Protein AF-A0A7T7XKC5-F1 (afdb_monomer_lite)

Organism: NCBI:txid2798577

pLDDT: mean 85.07, std 12.52, range [43.03, 97.69]

Secondary structure (DSSP, 8-state):
---PPPPHHHHHHHHHHHHHHHHHHHHHHHHHHHHHHHHHHHHHHHHHHHHHHHTT----EEEE---TT--SHHHHHEEEEEESSTTEEEEEEEEEETTEEEEEEEEEETT--B-PPEESSHHHHHHHTTS-HHHHHHHHHHHHHHHHHHHHHH--

Sequence (156 aa):
MMTEKPDRQTALKEAGISAAWIMGTLLVIGLLWLFTQPVRERRFIRTVNRVLMQNEDPRRLTAAISAWGLPGRAGQLGSRFETDTPGKIAVVFSMVNDGIPLSCLTFVSENGTVESLIPLSNHASAVMDRIPEITRQTYIRRIESGERILRAKEQP

Radius of gyration: 23.36 Å; chains: 1; bounding box: 53×32×75 Å

Foldseek 3Di:
DDDDDPDVVVVVVVVVVVVVVVVVVVVVVVVVVVVCVVVVFVVVQVLQVVLCVVVVNPKGFDGWDDPVDQDFLLVVFATWTDIPDPQKIKRWGWDADPNDTWIWIWIAGNVLQIDDIHTSDPVNVVCVVVDPPVSVVVVRVSSSVRSVVRVVVVPD

Structure (mmCIF, N/CA/C/O backbone):
data_AF-A0A7T7XKC5-F1
#
_entry.id   AF-A0A7T7XKC5-F1
#
loop_
_atom_site.group_PDB
_atom_site.id
_atom_site.type_symbol
_atom_site.label_atom_id
_atom_site.label_alt_id
_atom_site.label_comp_id
_atom_site.label_asym_id
_atom_site.label_entity_id
_atom_site.label_seq_id
_atom_site.pdbx_PDB_ins_code
_atom_site.Cartn_x
_atom_site.Cartn_y
_atom_site.Cartn_z
_atom_site.occupancy
_atom_site.B_iso_or_equiv
_atom_site.auth_seq_id
_atom_site.auth_comp_id
_atom_site.auth_asym_id
_atom_site.auth_atom_id
_atom_site.pdbx_PDB_model_num
ATOM 1 N N . MET A 1 1 ? 30.277 -12.805 -54.787 1.00 58.91 1 MET A N 1
ATOM 2 C CA . MET A 1 1 ? 29.445 -12.060 -53.819 1.00 58.91 1 MET A CA 1
ATOM 3 C C . MET A 1 1 ? 30.385 -11.573 -52.718 1.00 58.91 1 MET A C 1
ATOM 5 O O . MET A 1 1 ? 30.733 -12.347 -51.839 1.00 58.91 1 MET A O 1
ATOM 9 N N . MET A 1 2 ? 30.959 -10.376 -52.872 1.00 52.19 2 MET A N 1
ATOM 10 C CA . MET A 1 2 ? 31.919 -9.814 -51.911 1.00 52.19 2 MET A CA 1
ATOM 11 C C . MET A 1 2 ? 31.139 -9.223 -50.736 1.00 52.19 2 MET A C 1
ATOM 13 O O . MET A 1 2 ? 30.407 -8.256 -50.909 1.00 52.19 2 MET A O 1
ATOM 17 N N . THR A 1 3 ? 31.267 -9.820 -49.555 1.00 61.53 3 THR A N 1
ATOM 18 C CA . THR A 1 3 ? 30.795 -9.230 -48.300 1.00 61.53 3 THR A CA 1
ATOM 19 C C . THR A 1 3 ? 31.788 -8.156 -47.868 1.00 61.53 3 THR A C 1
ATOM 21 O O . THR A 1 3 ? 32.861 -8.469 -47.347 1.00 61.53 3 THR A O 1
ATOM 24 N N . GLU A 1 4 ? 31.449 -6.899 -48.136 1.00 68.50 4 GLU A N 1
ATOM 25 C CA . GLU A 1 4 ? 32.170 -5.723 -47.653 1.00 68.50 4 GLU A CA 1
ATOM 26 C C . GLU A 1 4 ? 32.108 -5.717 -46.117 1.00 68.50 4 GLU A C 1
ATOM 28 O O . GLU A 1 4 ? 31.027 -5.748 -45.525 1.00 68.50 4 GLU A O 1
ATOM 33 N N . LYS A 1 5 ? 33.266 -5.793 -45.447 1.00 68.38 5 LYS A N 1
ATOM 34 C CA . LYS A 1 5 ? 33.306 -5.727 -43.981 1.00 68.38 5 LYS A CA 1
ATOM 35 C C . LYS A 1 5 ? 32.891 -4.310 -43.579 1.00 68.38 5 LYS A C 1
ATOM 37 O O . LYS A 1 5 ? 33.553 -3.377 -44.029 1.00 68.38 5 LYS A O 1
ATOM 42 N N . PRO A 1 6 ? 31.856 -4.137 -42.740 1.00 66.38 6 PRO A N 1
ATOM 43 C CA . PRO A 1 6 ? 31.450 -2.811 -42.303 1.00 66.38 6 PRO A CA 1
ATOM 44 C C . PRO A 1 6 ? 32.626 -2.119 -41.612 1.00 66.38 6 PRO A C 1
ATOM 46 O O . PRO A 1 6 ? 33.324 -2.724 -40.788 1.00 66.38 6 PRO A O 1
ATOM 49 N N . ASP A 1 7 ? 32.855 -0.863 -41.988 1.00 84.19 7 ASP A N 1
ATOM 50 C CA . ASP A 1 7 ? 33.912 -0.038 -41.422 1.00 84.19 7 ASP A CA 1
ATOM 51 C C . ASP A 1 7 ? 33.684 0.104 -39.908 1.00 84.19 7 ASP A C 1
ATOM 53 O O . ASP A 1 7 ? 32.603 0.450 -39.429 1.00 84.19 7 ASP A O 1
ATOM 57 N N . ARG A 1 8 ? 34.697 -0.232 -39.108 1.00 82.19 8 ARG A N 1
ATOM 58 C CA . ARG A 1 8 ? 34.562 -0.265 -37.642 1.00 82.19 8 ARG A CA 1
ATOM 59 C C . ARG A 1 8 ? 34.238 1.118 -37.074 1.00 82.19 8 ARG A C 1
ATOM 61 O O . ARG A 1 8 ? 33.646 1.209 -36.001 1.00 82.19 8 ARG A O 1
ATOM 68 N N . GLN A 1 9 ? 34.610 2.183 -37.785 1.00 81.94 9 GLN A N 1
ATOM 69 C CA . GLN A 1 9 ? 34.358 3.558 -37.363 1.00 81.94 9 GLN A CA 1
ATOM 70 C C . GLN A 1 9 ? 32.876 3.943 -37.445 1.00 81.94 9 GLN A C 1
ATOM 72 O O . GLN A 1 9 ? 32.362 4.575 -36.519 1.00 81.94 9 GLN A O 1
ATOM 77 N N . THR A 1 10 ? 32.164 3.537 -38.500 1.00 83.56 10 THR A N 1
ATOM 78 C CA . THR A 1 10 ? 30.721 3.797 -38.630 1.00 83.56 10 THR A CA 1
ATOM 79 C C . THR A 1 10 ? 29.928 3.021 -37.585 1.00 83.56 10 THR A C 1
ATOM 81 O O . THR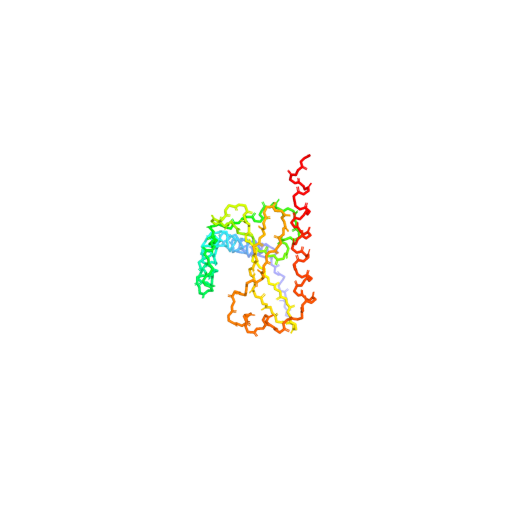 A 1 10 ? 29.091 3.616 -36.906 1.00 83.56 10 THR A O 1
ATOM 84 N N . ALA A 1 11 ? 30.277 1.754 -37.342 1.00 85.25 11 ALA A N 1
ATOM 85 C CA . ALA A 1 11 ? 29.640 0.942 -36.303 1.00 85.25 11 ALA A CA 1
ATOM 86 C C . ALA A 1 11 ? 29.788 1.547 -34.888 1.00 85.25 11 ALA A C 1
ATOM 88 O O . ALA A 1 11 ? 28.830 1.574 -34.116 1.00 85.25 11 ALA A O 1
ATOM 89 N N . LEU A 1 12 ? 30.968 2.081 -34.543 1.00 88.81 12 LEU A N 1
ATOM 90 C CA . LEU A 1 12 ? 31.200 2.738 -33.247 1.00 88.81 12 LEU A CA 1
ATOM 91 C C . LEU A 1 12 ? 30.393 4.035 -33.091 1.00 88.81 12 LEU A C 1
ATOM 93 O O . LEU A 1 12 ? 29.861 4.311 -32.014 1.00 88.81 12 LEU A O 1
ATOM 97 N N . LYS A 1 13 ? 30.273 4.826 -34.162 1.00 91.25 13 LYS A N 1
ATOM 98 C CA . LYS A 1 13 ? 29.488 6.067 -34.160 1.00 91.25 13 LYS A CA 1
ATOM 99 C C . LYS A 1 13 ? 27.994 5.789 -33.970 1.00 91.25 13 LYS A C 1
ATOM 101 O O . LYS A 1 13 ? 27.345 6.457 -33.168 1.00 91.25 13 LYS A O 1
ATOM 106 N N . GLU A 1 14 ? 27.459 4.792 -34.668 1.00 90.88 14 GLU A N 1
ATOM 107 C CA . GLU A 1 14 ? 26.059 4.369 -34.537 1.00 90.88 14 GLU A CA 1
ATOM 108 C C . GLU A 1 14 ? 25.754 3.808 -33.139 1.00 90.88 14 GLU A C 1
ATOM 110 O O . GLU A 1 14 ? 24.722 4.132 -32.540 1.00 90.88 14 GLU A O 1
ATOM 115 N N . ALA A 1 15 ? 26.687 3.044 -32.563 1.00 91.88 15 ALA A N 1
ATOM 116 C CA . ALA A 1 15 ? 26.582 2.573 -31.185 1.00 91.88 15 ALA A CA 1
ATOM 117 C C . ALA A 1 15 ? 26.560 3.739 -30.179 1.00 91.88 15 ALA A C 1
ATOM 119 O O . ALA A 1 15 ? 25.746 3.748 -29.258 1.00 91.88 15 ALA A O 1
ATOM 120 N N . GLY A 1 16 ? 27.395 4.765 -30.376 1.00 94.50 16 GLY A N 1
ATOM 121 C CA . GLY A 1 16 ? 27.405 5.957 -29.522 1.00 94.50 16 GLY A CA 1
ATOM 122 C C . GLY A 1 16 ? 26.092 6.744 -29.576 1.00 94.50 16 GLY A C 1
ATOM 123 O O . GLY A 1 16 ? 25.557 7.134 -28.538 1.00 94.50 16 GLY A O 1
ATOM 124 N N . ILE A 1 17 ? 25.536 6.933 -30.776 1.00 95.56 17 ILE A N 1
ATOM 125 C CA . ILE A 1 17 ? 24.260 7.638 -30.961 1.00 95.56 17 ILE A CA 1
ATOM 126 C C . ILE A 1 17 ? 23.113 6.853 -30.314 1.00 95.56 17 ILE A C 1
ATOM 128 O O . ILE A 1 17 ? 22.309 7.433 -29.585 1.00 95.56 17 ILE A O 1
ATOM 132 N N . SER A 1 18 ? 23.044 5.538 -30.530 1.00 94.88 18 SER A N 1
ATOM 133 C CA . SER A 1 18 ? 21.994 4.710 -29.925 1.00 94.88 18 SER A CA 1
ATOM 134 C C . SER A 1 18 ? 22.096 4.668 -28.395 1.00 94.88 18 SER A C 1
ATOM 136 O O . SER A 1 18 ? 21.081 4.823 -27.714 1.00 94.88 18 SER A O 1
ATOM 138 N N . ALA A 1 19 ? 23.307 4.573 -27.836 1.00 96.19 19 ALA A N 1
ATOM 139 C CA . ALA A 1 19 ? 23.530 4.647 -26.393 1.00 96.19 19 ALA A CA 1
ATOM 140 C C . ALA A 1 19 ? 23.079 5.993 -25.798 1.00 96.19 19 ALA A C 1
ATOM 142 O O . ALA A 1 19 ? 22.418 6.013 -24.756 1.00 96.19 19 ALA A O 1
ATOM 143 N N . ALA A 1 20 ? 23.373 7.109 -26.474 1.00 96.50 20 ALA A N 1
ATOM 144 C CA . ALA A 1 20 ? 22.936 8.437 -26.045 1.00 96.50 20 ALA A CA 1
ATOM 145 C C . ALA A 1 20 ? 21.403 8.558 -26.008 1.00 96.50 20 ALA A C 1
ATOM 147 O O . ALA A 1 20 ? 20.852 9.101 -25.050 1.00 96.50 20 ALA A O 1
ATOM 148 N N . TRP A 1 21 ? 20.702 7.997 -26.998 1.00 97.69 21 TRP A N 1
ATOM 149 C CA . TRP A 1 21 ? 19.236 7.976 -27.022 1.00 97.69 21 TRP A CA 1
ATOM 150 C C . TRP A 1 21 ? 18.634 7.140 -25.895 1.00 97.69 21 TRP A C 1
ATOM 152 O O . TRP A 1 21 ? 17.681 7.581 -25.247 1.00 97.69 21 TRP A O 1
ATOM 162 N N . ILE A 1 22 ? 19.193 5.957 -25.630 1.00 97.25 22 ILE A N 1
ATOM 163 C CA . ILE A 1 22 ? 18.738 5.094 -24.532 1.00 97.25 22 ILE A CA 1
ATOM 164 C C . ILE A 1 22 ? 18.917 5.821 -23.199 1.00 97.25 22 ILE A C 1
ATOM 166 O O . ILE A 1 22 ? 17.973 5.916 -22.414 1.00 97.25 22 ILE A O 1
ATOM 170 N N . MET A 1 23 ? 20.100 6.391 -22.964 1.00 97.38 23 MET A N 1
ATOM 171 C CA . MET A 1 23 ? 20.400 7.111 -21.730 1.00 97.38 23 MET A CA 1
ATOM 172 C C . MET A 1 23 ? 19.506 8.347 -21.561 1.00 97.38 23 MET A C 1
ATOM 174 O O . MET A 1 23 ? 18.938 8.546 -20.487 1.00 97.38 23 MET A O 1
ATOM 178 N N . GLY A 1 24 ? 19.315 9.135 -22.623 1.00 97.25 24 GLY A N 1
ATOM 179 C CA . GLY A 1 24 ? 18.419 10.292 -22.612 1.00 97.25 24 GLY A CA 1
ATOM 180 C C . GLY A 1 24 ? 16.971 9.907 -22.303 1.00 97.25 24 GLY A C 1
ATOM 181 O O . GLY A 1 24 ? 16.325 10.538 -21.469 1.00 97.25 24 GLY A O 1
ATOM 182 N N . THR A 1 25 ? 16.477 8.822 -22.902 1.00 96.88 25 THR A N 1
ATOM 183 C CA . THR A 1 25 ? 15.112 8.327 -22.667 1.00 96.88 25 THR A CA 1
ATOM 184 C C . THR A 1 25 ? 14.932 7.843 -21.229 1.00 96.88 25 THR A C 1
ATOM 186 O O . THR A 1 25 ? 13.955 8.210 -20.578 1.00 96.88 25 THR A O 1
ATOM 189 N N . LEU A 1 26 ? 15.886 7.071 -20.699 1.00 96.88 26 LEU A N 1
ATOM 190 C CA . LEU A 1 26 ? 15.852 6.613 -19.307 1.00 96.88 26 LEU A CA 1
ATOM 191 C C . LEU A 1 26 ? 15.863 7.786 -18.321 1.00 96.88 26 LEU A C 1
ATOM 193 O O . LEU A 1 26 ? 15.107 7.773 -17.350 1.00 96.88 26 LEU A O 1
ATOM 197 N N . LEU A 1 27 ? 16.666 8.817 -18.590 1.00 96.75 27 LEU A N 1
ATOM 198 C CA . LEU A 1 27 ? 16.729 10.020 -17.765 1.00 96.75 27 LEU A CA 1
ATOM 199 C C . LEU A 1 27 ? 15.393 10.776 -17.761 1.00 96.75 27 LEU A C 1
ATOM 201 O O . LEU A 1 27 ? 14.898 11.139 -16.694 1.00 96.75 27 LEU A O 1
ATOM 205 N N . VAL A 1 28 ? 14.770 10.955 -18.930 1.00 96.31 28 VAL A N 1
ATOM 206 C CA . VAL A 1 28 ? 13.452 11.602 -19.042 1.00 96.31 28 VAL A CA 1
ATOM 207 C C . VAL A 1 28 ? 12.375 10.792 -18.316 1.00 96.31 28 VAL A C 1
ATOM 209 O O . VAL A 1 28 ? 11.600 11.365 -17.552 1.00 96.31 28 VAL A O 1
ATOM 212 N N . ILE A 1 29 ? 12.344 9.467 -18.489 1.00 96.06 29 ILE A N 1
ATOM 213 C CA . ILE A 1 29 ? 11.394 8.589 -17.786 1.00 96.0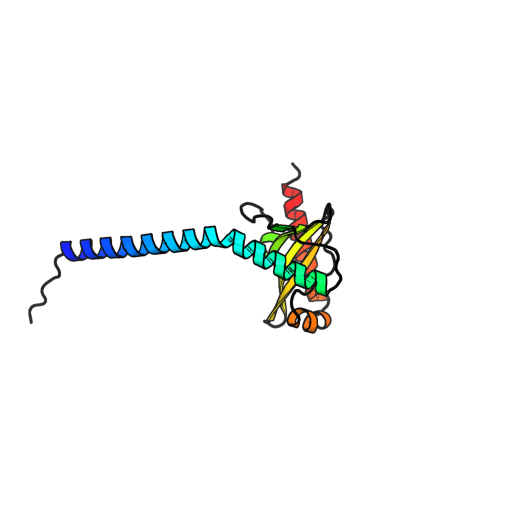6 29 ILE A CA 1
ATOM 214 C C . ILE A 1 29 ? 11.596 8.676 -16.268 1.00 96.06 29 ILE A C 1
ATOM 216 O O . ILE A 1 29 ? 10.619 8.808 -15.530 1.00 96.06 29 ILE A O 1
ATOM 220 N N . GLY A 1 30 ? 12.844 8.646 -15.795 1.00 92.75 30 GLY A N 1
ATOM 221 C CA . GLY A 1 30 ? 13.170 8.765 -14.374 1.00 92.75 30 GLY A CA 1
ATOM 222 C C . GLY A 1 30 ? 12.723 10.100 -13.774 1.00 92.75 30 GLY A C 1
ATOM 223 O O . GLY A 1 30 ? 12.106 10.122 -12.708 1.00 92.75 30 GLY A O 1
ATOM 224 N N . LEU A 1 31 ? 12.953 11.208 -14.483 1.00 92.69 31 LEU A N 1
ATOM 225 C CA . LEU A 1 31 ? 12.487 12.536 -14.074 1.00 92.69 31 LEU A CA 1
ATOM 226 C C . LEU A 1 31 ? 10.960 12.611 -14.039 1.00 92.69 31 LEU A C 1
ATOM 228 O O . LEU A 1 31 ? 10.392 13.052 -13.041 1.00 92.69 31 LEU A O 1
ATOM 232 N N . LEU A 1 32 ? 10.279 12.139 -15.087 1.00 93.19 32 LEU A N 1
ATOM 233 C CA . LEU A 1 32 ? 8.815 12.090 -15.119 1.00 93.19 32 LEU A CA 1
ATOM 234 C C . LEU A 1 32 ? 8.259 11.257 -13.962 1.00 93.19 32 LEU A C 1
ATOM 236 O O . LEU A 1 32 ? 7.275 11.648 -13.333 1.00 93.19 32 LEU A O 1
ATOM 240 N N . TRP A 1 33 ? 8.897 10.134 -13.633 1.00 88.62 33 TRP A N 1
ATOM 241 C CA . TRP A 1 33 ? 8.515 9.324 -12.483 1.00 88.62 33 TRP A CA 1
ATOM 242 C C . TRP A 1 33 ? 8.652 10.099 -11.169 1.00 88.62 33 TRP A C 1
ATOM 244 O O . TRP A 1 33 ? 7.703 10.138 -10.387 1.00 88.62 33 TRP A O 1
ATOM 254 N N . LEU A 1 34 ? 9.785 10.773 -10.951 1.00 85.50 34 LEU A N 1
ATOM 255 C CA . LEU A 1 34 ? 10.036 11.567 -9.747 1.00 85.50 34 LEU A CA 1
ATOM 256 C C . LEU A 1 34 ? 9.026 12.716 -9.598 1.00 85.50 34 LEU A C 1
ATOM 258 O O . LEU A 1 34 ? 8.425 12.885 -8.539 1.00 85.50 34 LEU A O 1
ATOM 262 N N . PHE A 1 35 ? 8.764 13.464 -10.672 1.00 86.56 35 PHE A N 1
ATOM 263 C CA . PHE A 1 35 ? 7.819 14.585 -10.638 1.00 86.56 35 PHE A CA 1
ATOM 264 C C . PHE A 1 35 ? 6.354 14.149 -10.526 1.00 86.56 35 PHE A C 1
ATOM 266 O O . PHE A 1 35 ? 5.519 14.903 -10.022 1.00 86.56 35 PHE A O 1
ATOM 273 N N . THR A 1 36 ? 6.013 12.933 -10.960 1.00 88.25 36 THR A N 1
ATOM 274 C CA . THR A 1 36 ? 4.640 12.418 -10.842 1.00 88.25 36 THR A CA 1
ATOM 275 C C . THR A 1 36 ? 4.325 11.829 -9.468 1.00 88.25 36 THR A C 1
ATOM 277 O O . THR A 1 36 ? 3.142 11.729 -9.132 1.00 88.25 36 THR A O 1
ATOM 280 N N . GLN A 1 37 ? 5.324 11.497 -8.640 1.00 80.69 37 GLN A N 1
ATOM 281 C CA . GLN A 1 37 ? 5.115 10.982 -7.277 1.00 80.69 37 GLN A CA 1
ATOM 282 C C . GLN A 1 37 ? 4.176 11.841 -6.407 1.00 80.69 37 GLN A C 1
ATOM 284 O O . GLN A 1 37 ? 3.146 11.306 -5.988 1.00 80.69 37 GLN A O 1
ATOM 289 N N . PRO A 1 38 ? 4.402 13.155 -6.199 1.00 82.81 38 PRO A N 1
ATOM 290 C CA . PRO A 1 38 ? 3.542 13.959 -5.321 1.00 82.81 38 PRO A CA 1
ATOM 291 C C . PRO A 1 38 ? 2.096 14.053 -5.828 1.00 82.81 38 PRO A C 1
ATOM 293 O O . PRO A 1 38 ? 1.140 14.106 -5.052 1.00 82.81 38 PRO A O 1
ATOM 296 N N . VAL A 1 39 ? 1.900 14.047 -7.151 1.00 86.56 39 VAL A N 1
ATOM 297 C CA . VAL A 1 39 ? 0.559 14.039 -7.752 1.00 86.56 39 VAL A CA 1
ATOM 298 C C . VAL A 1 39 ? -0.134 12.699 -7.506 1.00 86.56 39 VAL A C 1
ATOM 300 O O . VAL A 1 39 ? -1.325 12.673 -7.182 1.00 86.56 39 VAL A O 1
ATOM 303 N N . ARG A 1 40 ? 0.597 11.586 -7.639 1.00 84.62 40 ARG A N 1
ATOM 304 C CA . ARG A 1 40 ? 0.086 10.235 -7.376 1.00 84.62 40 ARG A CA 1
ATOM 305 C C . ARG A 1 40 ? -0.301 10.058 -5.912 1.00 84.62 40 ARG A C 1
ATOM 307 O O . ARG A 1 40 ? -1.402 9.584 -5.655 1.00 84.62 40 ARG A O 1
ATOM 314 N N . GLU A 1 41 ? 0.537 10.501 -4.981 1.00 86.00 41 GLU A N 1
ATOM 315 C CA . GLU A 1 41 ? 0.264 10.440 -3.539 1.00 86.00 41 GLU A CA 1
ATOM 316 C C . GLU A 1 41 ? -0.988 11.233 -3.165 1.00 86.00 41 GLU A C 1
ATOM 318 O O . GLU A 1 41 ? -1.895 10.698 -2.531 1.00 86.00 41 GLU A O 1
ATOM 323 N N . ARG A 1 42 ? -1.114 12.477 -3.647 1.00 88.56 42 ARG A N 1
ATOM 324 C CA . ARG A 1 42 ? -2.315 13.295 -3.410 1.00 88.56 42 ARG A CA 1
ATOM 325 C C . ARG A 1 42 ? -3.579 12.645 -3.963 1.00 88.56 42 ARG A C 1
ATOM 327 O O . ARG A 1 42 ? -4.626 12.696 -3.322 1.00 88.56 42 ARG A O 1
ATOM 334 N N . ARG A 1 43 ? -3.511 12.051 -5.161 1.00 90.00 43 ARG A N 1
ATOM 335 C CA . ARG A 1 43 ? -4.648 11.312 -5.735 1.00 90.00 43 ARG A CA 1
ATOM 336 C C . ARG A 1 43 ? -4.994 10.094 -4.884 1.00 90.00 43 ARG A C 1
ATOM 338 O O . ARG A 1 43 ? -6.169 9.878 -4.617 1.00 90.00 43 ARG A O 1
ATOM 345 N N . PHE A 1 44 ? -3.992 9.350 -4.432 1.00 90.19 44 PHE A N 1
ATOM 346 C CA . PHE A 1 44 ? -4.180 8.176 -3.591 1.00 90.19 44 PHE A CA 1
ATOM 347 C C . PHE A 1 44 ? -4.839 8.523 -2.252 1.00 90.19 44 PHE A C 1
ATOM 349 O O . PHE A 1 44 ? -5.876 7.954 -1.922 1.00 90.19 44 PHE A O 1
ATOM 356 N N . ILE A 1 45 ? -4.309 9.523 -1.541 1.00 92.94 45 ILE A N 1
ATOM 357 C CA . ILE A 1 45 ? -4.866 10.037 -0.281 1.00 92.94 45 ILE A CA 1
ATOM 358 C C . ILE A 1 45 ? -6.330 10.447 -0.461 1.00 92.94 45 ILE A C 1
ATOM 360 O O . ILE A 1 45 ? -7.184 10.058 0.330 1.00 92.94 45 ILE A O 1
ATOM 364 N N . ARG A 1 46 ? -6.656 11.176 -1.539 1.00 93.38 46 ARG A N 1
ATOM 365 C CA . ARG A 1 46 ? -8.045 11.560 -1.845 1.00 93.38 46 ARG A CA 1
ATOM 366 C C . ARG A 1 46 ? -8.951 10.352 -2.059 1.00 93.38 46 ARG A C 1
ATOM 368 O O . ARG A 1 46 ? -10.087 10.371 -1.596 1.00 93.38 46 ARG A O 1
ATOM 375 N N . THR A 1 47 ? -8.474 9.327 -2.761 1.00 92.88 47 THR A N 1
ATOM 376 C CA . THR A 1 47 ? -9.243 8.098 -2.989 1.00 92.88 47 THR A CA 1
ATOM 377 C C . THR A 1 47 ? -9.507 7.369 -1.678 1.00 92.88 47 THR A C 1
ATOM 379 O O . THR A 1 47 ? -10.653 7.031 -1.404 1.00 92.88 47 THR A O 1
ATOM 382 N N . VAL A 1 48 ? -8.486 7.185 -0.839 1.00 94.00 48 VAL A N 1
ATOM 383 C CA . VAL A 1 48 ? -8.650 6.516 0.459 1.00 94.00 48 VAL A CA 1
ATOM 384 C C . VAL A 1 48 ? -9.570 7.316 1.377 1.00 94.00 48 VAL A C 1
ATOM 386 O O . VAL A 1 48 ? -10.512 6.755 1.925 1.00 94.00 48 VAL A O 1
ATOM 389 N N . ASN A 1 49 ? -9.384 8.634 1.476 1.00 95.44 49 ASN A N 1
ATOM 390 C CA . ASN A 1 49 ? -10.254 9.492 2.281 1.00 95.44 49 ASN A CA 1
ATOM 391 C C . ASN A 1 49 ? -11.705 9.474 1.792 1.00 95.44 49 ASN A C 1
ATOM 393 O O . ASN A 1 49 ? -12.615 9.516 2.613 1.00 95.44 49 ASN A O 1
ATOM 397 N N . ARG A 1 50 ? -11.943 9.364 0.478 1.00 94.50 50 ARG A N 1
ATOM 398 C CA . ARG A 1 50 ? -13.298 9.184 -0.059 1.00 94.50 50 ARG A CA 1
ATOM 399 C C . ARG A 1 50 ? -13.926 7.880 0.431 1.00 94.50 50 ARG A C 1
ATOM 401 O O . ARG A 1 50 ? -15.092 7.898 0.804 1.00 94.50 50 ARG A O 1
ATOM 408 N N . VAL A 1 51 ? -13.172 6.782 0.452 1.00 93.12 51 VAL A N 1
ATOM 409 C CA . VAL A 1 51 ? -13.670 5.499 0.975 1.00 93.12 51 VAL A CA 1
ATOM 410 C C . VAL A 1 51 ? -13.925 5.583 2.481 1.00 93.12 51 VAL A C 1
ATOM 412 O O . VAL A 1 51 ? -14.963 5.132 2.949 1.00 93.12 51 VAL A O 1
ATOM 415 N N . LEU A 1 52 ? -13.036 6.227 3.240 1.00 93.06 52 LEU A N 1
ATOM 416 C CA . LEU A 1 52 ? -13.240 6.446 4.675 1.00 93.06 52 LEU A CA 1
ATOM 417 C C . LEU A 1 52 ? -14.501 7.273 4.953 1.00 93.06 52 LEU A C 1
ATOM 419 O O . LEU A 1 52 ? -15.272 6.922 5.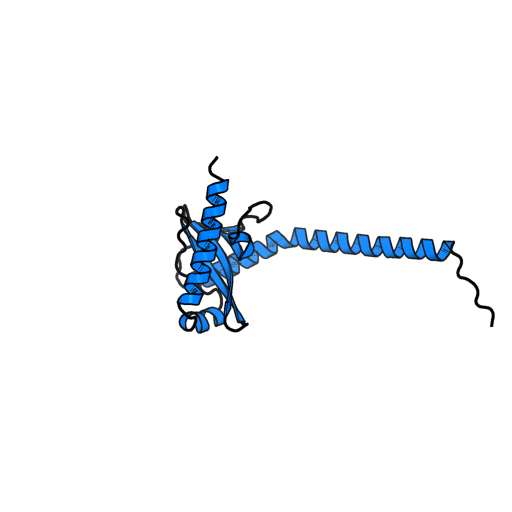836 1.00 93.06 52 LEU A O 1
ATOM 423 N N . MET A 1 53 ? -14.753 8.317 4.159 1.00 93.56 53 MET A N 1
ATOM 424 C CA . MET A 1 53 ? -15.994 9.091 4.235 1.00 93.56 53 MET A CA 1
ATOM 425 C C . MET A 1 53 ? -17.238 8.250 3.927 1.00 93.56 53 MET A C 1
ATOM 427 O O . MET A 1 53 ? -18.258 8.431 4.580 1.00 93.56 53 MET A O 1
ATOM 431 N N . GLN A 1 54 ? -17.168 7.352 2.940 1.00 91.94 54 GLN A N 1
ATOM 432 C CA . GLN A 1 54 ? -18.277 6.450 2.601 1.00 91.94 54 GLN A CA 1
ATOM 433 C C . GLN A 1 54 ? -18.577 5.447 3.719 1.00 91.94 54 GLN A C 1
ATOM 435 O O . GLN A 1 54 ? -19.730 5.076 3.897 1.00 91.94 54 GLN A O 1
ATOM 440 N N . ASN A 1 55 ? -17.556 5.050 4.477 1.00 89.06 55 ASN A N 1
ATOM 441 C CA . ASN A 1 55 ? -17.680 4.164 5.634 1.00 89.06 55 ASN A CA 1
ATOM 442 C C . ASN A 1 55 ? -17.966 4.918 6.946 1.00 89.06 55 ASN A C 1
ATOM 444 O O . ASN A 1 55 ? -17.823 4.330 8.014 1.00 89.06 55 ASN A O 1
ATOM 448 N N . GLU A 1 56 ? -18.304 6.213 6.878 1.00 90.62 56 GLU A N 1
ATOM 449 C CA . GLU A 1 56 ? -18.558 7.082 8.041 1.00 90.62 56 GLU A CA 1
ATOM 450 C C . GLU A 1 56 ? -17.397 7.140 9.055 1.00 90.62 56 GLU A C 1
ATOM 452 O O . GLU A 1 56 ? -17.562 7.541 10.206 1.00 90.62 56 GLU A O 1
ATOM 457 N N . ASP A 1 57 ? -16.183 6.791 8.625 1.00 89.62 57 ASP A N 1
ATOM 458 C CA . ASP A 1 57 ? -14.994 6.886 9.460 1.00 89.62 57 ASP A CA 1
ATOM 459 C C . ASP A 1 57 ? -14.569 8.362 9.529 1.00 89.62 57 ASP A C 1
ATOM 461 O O . ASP A 1 57 ? -14.455 8.999 8.475 1.00 89.62 57 ASP A O 1
ATOM 465 N N . PRO A 1 58 ? -14.345 8.963 10.711 1.00 89.94 58 PRO A N 1
ATOM 466 C CA . PRO A 1 58 ? -13.926 10.360 10.816 1.00 89.94 58 PRO A CA 1
ATOM 467 C C . PRO A 1 58 ? -12.448 10.577 10.468 1.00 89.94 58 PRO A C 1
ATOM 469 O O . PRO A 1 58 ? -12.079 11.694 10.116 1.00 89.94 58 PRO A O 1
ATOM 472 N N . ARG A 1 59 ? -11.609 9.536 10.526 1.00 92.56 59 ARG A N 1
ATOM 473 C CA . ARG A 1 59 ? -10.148 9.647 10.393 1.00 92.56 59 ARG A CA 1
ATOM 474 C C . ARG A 1 59 ? -9.741 9.965 8.962 1.00 92.56 59 ARG A C 1
ATOM 476 O O . ARG A 1 59 ? -10.303 9.411 8.011 1.00 92.56 59 ARG A O 1
ATOM 483 N N . ARG A 1 60 ? -8.743 10.826 8.774 1.00 93.00 60 ARG A N 1
ATOM 484 C CA . ARG A 1 60 ? -8.270 11.234 7.441 1.00 93.00 60 ARG A CA 1
ATOM 485 C C . ARG A 1 60 ? -6.773 11.057 7.302 1.00 93.00 60 ARG A C 1
ATOM 487 O O . ARG A 1 60 ? -6.005 11.350 8.209 1.00 93.00 60 ARG A O 1
ATOM 494 N N . LEU A 1 61 ? -6.369 10.618 6.115 1.00 93.19 61 LEU A N 1
ATOM 495 C CA . LEU A 1 61 ? -4.978 10.616 5.691 1.00 93.19 61 LEU A CA 1
ATOM 496 C C . LEU A 1 61 ? -4.571 12.032 5.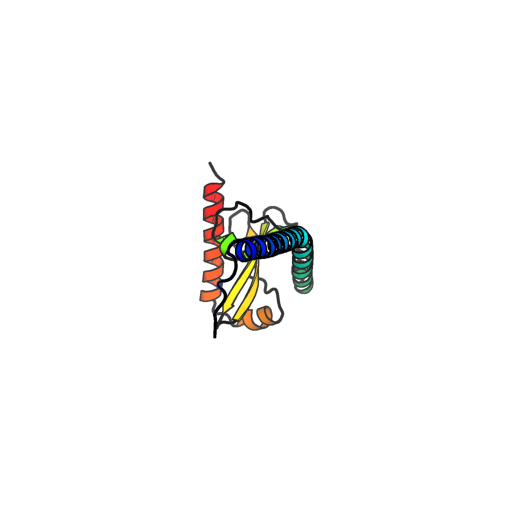283 1.00 93.19 61 LEU A C 1
ATOM 498 O O . LEU A 1 61 ? -5.284 12.675 4.505 1.00 93.19 61 LEU A O 1
ATOM 502 N N . THR A 1 62 ? -3.426 12.495 5.771 1.00 90.50 62 THR A N 1
ATOM 503 C CA . THR A 1 62 ? -2.926 13.860 5.538 1.00 90.50 62 THR A CA 1
ATOM 504 C C . THR A 1 62 ? -1.730 13.871 4.591 1.00 90.50 62 THR A C 1
ATOM 506 O O . THR A 1 62 ? -1.727 14.621 3.613 1.00 90.50 62 THR A O 1
ATOM 509 N N . ALA A 1 63 ? -0.751 13.000 4.826 1.00 86.88 63 ALA A N 1
ATOM 510 C CA . ALA A 1 63 ? 0.475 12.914 4.040 1.00 86.88 63 ALA A CA 1
ATOM 511 C C . ALA A 1 63 ? 0.969 11.469 3.915 1.00 86.88 63 ALA A C 1
ATOM 513 O O . ALA A 1 63 ? 0.658 10.616 4.744 1.00 86.88 63 ALA A O 1
ATOM 514 N N . ALA A 1 64 ? 1.734 11.183 2.861 1.00 84.06 64 ALA A N 1
ATOM 515 C CA . ALA A 1 64 ? 2.466 9.929 2.753 1.00 84.06 64 ALA A CA 1
ATOM 516 C C . ALA A 1 64 ? 3.748 10.030 3.584 1.00 84.06 64 ALA A C 1
ATOM 518 O O . ALA A 1 64 ? 4.500 10.994 3.451 1.00 84.06 64 ALA A O 1
ATOM 519 N N . ILE A 1 65 ? 4.015 9.022 4.412 1.00 81.81 65 ILE A N 1
ATOM 520 C CA . ILE A 1 65 ? 5.292 8.913 5.116 1.00 81.81 65 ILE A CA 1
ATOM 521 C C . ILE A 1 65 ? 6.271 8.312 4.109 1.00 81.81 65 ILE A C 1
ATOM 523 O O . ILE A 1 65 ? 6.103 7.164 3.683 1.00 81.81 65 ILE A O 1
ATOM 527 N N . SER A 1 66 ? 7.248 9.104 3.662 1.00 64.25 66 SER A N 1
ATOM 528 C CA . SER A 1 66 ? 8.152 8.686 2.592 1.00 64.25 66 SER A CA 1
ATOM 529 C C . SER A 1 66 ? 8.940 7.434 3.008 1.00 64.25 66 SER A C 1
ATOM 531 O O . SER A 1 66 ? 9.526 7.349 4.083 1.00 64.25 66 SER A O 1
ATOM 533 N N . ALA A 1 67 ? 8.937 6.418 2.141 1.00 54.62 67 ALA A N 1
ATOM 534 C CA . ALA A 1 67 ? 9.613 5.140 2.380 1.00 54.62 67 ALA A CA 1
ATOM 535 C C . ALA A 1 67 ? 11.140 5.203 2.163 1.00 54.62 67 ALA A C 1
ATOM 537 O O . ALA A 1 67 ? 11.819 4.179 2.261 1.00 54.62 67 ALA A O 1
ATOM 538 N N . TRP A 1 68 ? 11.693 6.381 1.848 1.00 43.75 68 TRP A N 1
ATOM 539 C CA . TRP A 1 68 ? 13.129 6.574 1.650 1.00 43.75 68 TRP A CA 1
ATOM 540 C C . TRP A 1 68 ? 13.841 6.519 3.005 1.00 43.75 68 TRP A C 1
ATOM 542 O O . TRP A 1 68 ? 14.078 7.538 3.640 1.00 43.75 68 TRP A O 1
ATOM 552 N N . GLY A 1 69 ? 14.168 5.302 3.448 1.00 43.47 69 GLY A N 1
ATOM 553 C CA . GLY A 1 69 ? 15.052 5.067 4.591 1.00 43.47 69 GLY A CA 1
ATOM 554 C C . GLY A 1 69 ? 14.424 4.454 5.844 1.00 43.47 69 GLY A C 1
ATOM 555 O O . GLY A 1 69 ? 15.118 4.387 6.850 1.00 43.47 69 GLY A O 1
ATOM 556 N N . LEU A 1 70 ? 13.176 3.968 5.822 1.00 47.16 70 LEU A N 1
ATOM 557 C CA . LEU A 1 70 ? 12.553 3.347 7.006 1.00 47.16 70 LEU A CA 1
ATOM 558 C C . LEU A 1 70 ? 12.714 1.806 7.009 1.00 47.16 70 LEU A C 1
ATOM 560 O O . LEU A 1 70 ? 12.074 1.115 6.211 1.00 47.16 70 LEU A O 1
ATOM 564 N N . PRO A 1 71 ? 13.548 1.223 7.894 1.00 43.03 71 PRO A N 1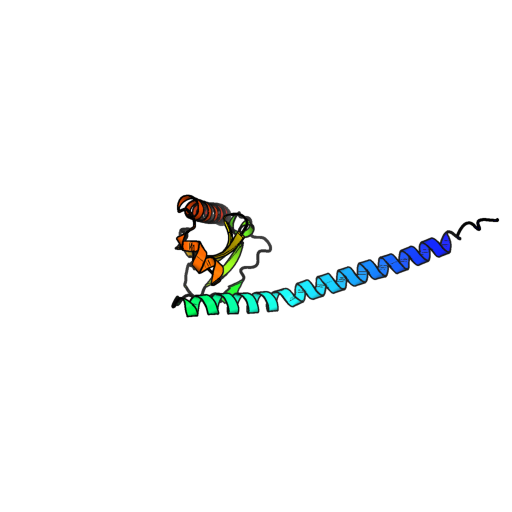
ATOM 565 C CA . PRO A 1 71 ? 13.842 -0.208 7.894 1.00 43.03 71 PRO A CA 1
ATOM 566 C C . PRO A 1 71 ? 12.780 -1.049 8.624 1.00 43.03 71 PRO A C 1
ATOM 568 O O . PRO A 1 71 ? 12.895 -1.270 9.825 1.00 43.03 71 PRO A O 1
ATOM 571 N N . GLY A 1 72 ? 11.795 -1.629 7.927 1.00 48.94 72 GLY A N 1
ATOM 572 C CA . GLY A 1 72 ? 10.848 -2.556 8.569 1.00 48.94 72 GLY A CA 1
ATOM 573 C C . GLY A 1 72 ? 9.887 -3.289 7.633 1.00 48.94 72 GLY A C 1
ATOM 574 O O . GLY A 1 72 ? 9.636 -2.866 6.508 1.00 48.94 72 GLY A O 1
ATOM 575 N N . ARG A 1 73 ? 9.305 -4.396 8.120 1.00 51.56 73 ARG A N 1
ATOM 576 C CA . ARG A 1 73 ? 8.362 -5.247 7.359 1.00 51.56 73 ARG A CA 1
ATOM 577 C C . ARG A 1 73 ? 7.050 -4.547 6.985 1.00 51.56 73 ARG A C 1
ATOM 579 O O . ARG A 1 73 ? 6.413 -4.949 6.021 1.00 51.56 73 ARG A O 1
ATOM 586 N N . ALA A 1 74 ? 6.658 -3.487 7.690 1.00 49.78 74 ALA A N 1
ATOM 587 C CA . ALA A 1 74 ? 5.467 -2.714 7.337 1.00 49.78 74 ALA A CA 1
ATOM 588 C C . ALA A 1 74 ? 5.629 -1.978 5.992 1.00 49.78 74 ALA A C 1
ATOM 590 O O . ALA A 1 74 ? 4.698 -1.977 5.193 1.00 49.78 74 ALA A O 1
ATOM 591 N N . GLY A 1 75 ? 6.833 -1.471 5.688 1.00 53.19 75 GLY A N 1
ATOM 592 C CA . GLY A 1 75 ? 7.165 -0.927 4.364 1.00 53.19 75 GLY A CA 1
ATOM 593 C C . GLY A 1 75 ? 7.259 -1.994 3.263 1.00 53.19 75 GLY A C 1
ATOM 594 O O . GLY A 1 75 ? 7.182 -1.663 2.086 1.00 53.19 75 GLY A O 1
ATOM 595 N N . GLN A 1 76 ? 7.388 -3.278 3.629 1.00 61.59 76 GLN A N 1
ATOM 596 C CA . GLN A 1 76 ? 7.304 -4.404 2.685 1.00 61.59 76 GLN A CA 1
ATOM 597 C C . GLN A 1 76 ? 5.857 -4.823 2.396 1.00 61.59 76 GLN A C 1
ATOM 599 O O . GLN A 1 76 ? 5.594 -5.427 1.361 1.00 61.59 76 GLN A O 1
ATOM 604 N N . LEU A 1 77 ? 4.925 -4.544 3.313 1.00 65.50 77 LEU A N 1
ATOM 605 C CA . LEU A 1 77 ? 3.518 -4.924 3.177 1.00 65.50 77 LEU A CA 1
ATOM 606 C C . LEU A 1 77 ? 2.688 -3.829 2.504 1.00 65.50 77 LEU A C 1
ATOM 608 O O . LEU A 1 77 ? 1.728 -4.144 1.801 1.00 65.50 77 LEU A O 1
ATOM 612 N N . GLY A 1 78 ? 3.041 -2.559 2.700 1.00 77.25 78 GLY A N 1
ATOM 613 C CA . GLY A 1 78 ? 2.244 -1.454 2.192 1.00 77.25 78 GLY A CA 1
ATOM 614 C C . GLY A 1 78 ? 2.882 -0.079 2.338 1.00 77.25 78 GLY A C 1
ATOM 615 O O . GLY A 1 78 ? 4.054 0.072 2.678 1.00 77.25 78 GLY A O 1
ATOM 616 N N . SER A 1 79 ? 2.078 0.940 2.060 1.00 82.94 79 SER A N 1
ATOM 617 C CA . SER A 1 79 ? 2.437 2.350 2.178 1.00 82.94 79 SER A CA 1
ATOM 618 C C . SER A 1 79 ? 1.888 2.933 3.475 1.00 82.94 79 SER A C 1
ATOM 620 O O . SER A 1 79 ? 0.774 2.614 3.895 1.00 82.94 79 SER A O 1
ATOM 622 N N . ARG A 1 80 ? 2.678 3.801 4.107 1.00 86.06 80 ARG A N 1
ATOM 623 C CA . ARG A 1 80 ? 2.331 4.458 5.366 1.00 86.06 80 ARG A CA 1
ATOM 624 C C . ARG A 1 80 ? 1.872 5.881 5.129 1.00 86.06 80 ARG A C 1
ATOM 626 O O . ARG A 1 80 ? 2.417 6.578 4.275 1.00 86.06 80 ARG A O 1
ATOM 633 N N . PHE A 1 81 ? 0.905 6.305 5.924 1.00 89.06 81 PHE A N 1
ATOM 634 C CA . PHE A 1 81 ? 0.319 7.627 5.842 1.00 89.06 81 PHE A CA 1
ATOM 635 C C . PHE A 1 81 ? 0.162 8.218 7.233 1.00 89.06 81 PHE A C 1
ATOM 637 O O . PHE A 1 81 ? -0.225 7.533 8.184 1.00 89.06 81 PHE A O 1
ATOM 644 N N . GLU A 1 82 ? 0.454 9.505 7.328 1.00 90.06 82 GLU A N 1
ATOM 645 C CA . GLU A 1 82 ? 0.080 10.317 8.470 1.00 90.06 82 GLU A CA 1
ATOM 646 C C . GLU A 1 82 ? -1.436 10.447 8.516 1.00 90.06 82 GLU A C 1
ATOM 648 O O . GLU A 1 82 ? -2.120 10.441 7.482 1.00 90.06 82 GLU A O 1
ATOM 653 N N . THR A 1 83 ? -1.952 10.552 9.733 1.00 92.25 83 THR A N 1
ATOM 654 C CA . THR A 1 83 ? -3.373 10.750 9.972 1.00 92.25 83 THR A CA 1
ATOM 655 C C . THR A 1 83 ? -3.590 12.044 10.734 1.00 92.25 83 THR A C 1
ATOM 657 O O . THR A 1 83 ? -2.695 12.536 11.417 1.00 92.25 83 THR A O 1
ATOM 660 N N . ASP A 1 84 ? -4.786 12.603 10.615 1.00 92.00 84 ASP A N 1
ATOM 661 C CA . ASP A 1 84 ? -5.236 13.734 11.430 1.00 92.00 84 ASP A CA 1
ATOM 662 C C . ASP A 1 84 ? -5.417 13.379 12.915 1.00 92.00 84 ASP A C 1
ATOM 664 O O . ASP A 1 84 ? -5.508 14.265 13.764 1.00 92.00 84 ASP A O 1
ATOM 668 N N . THR A 1 85 ? -5.462 12.086 13.236 1.00 89.38 85 THR A N 1
ATOM 669 C CA . THR A 1 85 ? -5.634 11.589 14.595 1.00 89.38 85 THR A CA 1
ATOM 670 C C . THR A 1 85 ? -4.270 11.474 15.282 1.00 89.38 85 THR A C 1
ATOM 672 O O . THR A 1 85 ? -3.422 10.702 14.822 1.00 89.38 85 THR A O 1
ATOM 675 N N . PRO A 1 86 ? -4.047 12.185 16.404 1.00 86.88 86 PRO A N 1
ATOM 676 C CA . PRO A 1 86 ? -2.788 12.116 17.134 1.00 86.88 86 PRO A CA 1
ATOM 677 C C . PRO A 1 86 ? -2.443 10.678 17.526 1.00 86.88 86 PRO A C 1
ATOM 679 O O . PRO A 1 86 ? -3.313 9.908 17.942 1.00 86.88 86 PRO A O 1
ATOM 682 N N . GLY A 1 87 ? -1.171 10.315 17.368 1.00 84.62 87 GLY A N 1
ATOM 683 C CA . GLY A 1 87 ? -0.663 9.007 17.771 1.00 84.62 87 GLY A CA 1
ATOM 684 C C . GLY A 1 87 ? -1.141 7.825 16.928 1.00 84.62 87 GLY A C 1
ATOM 685 O O . GLY A 1 87 ? -1.008 6.673 17.351 1.00 84.62 87 GLY A O 1
ATOM 686 N N . LYS A 1 88 ? -1.712 8.075 15.742 1.00 89.19 88 LYS A N 1
ATOM 687 C CA . LYS A 1 88 ? -2.105 7.021 14.803 1.00 89.19 88 LYS A CA 1
ATOM 688 C C . LYS A 1 88 ? -1.424 7.178 13.455 1.00 89.19 88 LYS A C 1
ATOM 690 O O . LYS A 1 88 ? -1.397 8.254 12.861 1.00 89.19 88 LYS A O 1
ATOM 695 N N . ILE A 1 89 ? -0.938 6.053 12.945 1.00 89.50 89 ILE A N 1
ATOM 696 C CA . ILE A 1 89 ? -0.418 5.921 11.586 1.00 89.50 89 ILE A CA 1
ATOM 697 C C . ILE A 1 89 ? -1.377 5.038 10.803 1.00 89.50 89 ILE A C 1
ATOM 699 O O . ILE A 1 89 ? -1.856 4.020 11.297 1.00 89.50 89 ILE A O 1
ATOM 703 N N . ALA A 1 90 ? -1.646 5.413 9.565 1.00 91.31 90 ALA A N 1
ATOM 704 C CA . ALA A 1 90 ? -2.389 4.587 8.638 1.00 91.31 90 ALA A CA 1
ATOM 705 C C . ALA A 1 90 ? -1.432 3.738 7.804 1.00 91.31 90 ALA A C 1
ATOM 707 O O . ALA A 1 90 ? -0.436 4.228 7.271 1.00 91.31 90 ALA A O 1
ATOM 708 N N . VAL A 1 91 ? -1.762 2.463 7.647 1.00 90.06 91 VAL A N 1
ATOM 709 C CA . VAL A 1 91 ? -1.039 1.530 6.786 1.00 90.06 91 VAL A CA 1
ATOM 710 C C . VAL A 1 91 ? -2.004 1.028 5.729 1.00 90.06 91 VAL A C 1
ATOM 712 O O . VAL A 1 91 ? -2.981 0.348 6.041 1.00 90.06 91 VAL A O 1
ATOM 715 N N . VAL A 1 92 ? -1.725 1.359 4.472 1.00 90.81 92 VAL A N 1
ATOM 716 C CA . VAL A 1 92 ? -2.472 0.848 3.325 1.00 90.81 92 VAL A CA 1
ATOM 717 C C . VAL A 1 92 ? -1.669 -0.256 2.668 1.00 90.81 92 VAL A C 1
ATOM 719 O O . VAL A 1 92 ? -0.553 -0.030 2.209 1.00 90.81 92 VAL A O 1
ATOM 722 N N . PHE A 1 93 ? -2.237 -1.450 2.604 1.00 90.25 93 PHE A N 1
ATOM 723 C CA . PHE A 1 93 ? -1.564 -2.644 2.117 1.00 90.25 93 PHE A CA 1
ATOM 724 C C . PHE A 1 93 ? -2.493 -3.472 1.232 1.00 90.25 93 PHE A C 1
ATOM 726 O O . PHE A 1 93 ? -3.702 -3.243 1.171 1.00 90.25 93 PHE A O 1
ATOM 733 N N . SER A 1 94 ? -1.917 -4.432 0.515 1.00 90.31 94 SER A N 1
ATOM 734 C CA . SER A 1 94 ? -2.695 -5.420 -0.233 1.00 90.31 94 SER A CA 1
ATOM 735 C C . SER A 1 94 ? -2.566 -6.779 0.437 1.00 90.31 94 SER A C 1
ATOM 737 O O . SER A 1 94 ? -1.459 -7.268 0.663 1.00 90.31 94 SER A O 1
ATOM 739 N N . MET A 1 95 ? -3.698 -7.394 0.758 1.00 90.44 95 MET A N 1
ATOM 740 C CA . MET A 1 95 ? -3.756 -8.801 1.138 1.00 90.44 95 MET A CA 1
ATOM 741 C C . MET A 1 95 ? -4.110 -9.644 -0.083 1.00 90.44 95 MET A C 1
ATOM 743 O O . MET A 1 95 ? -4.778 -9.160 -0.988 1.00 90.44 95 MET A O 1
ATOM 747 N N . VAL A 1 96 ? -3.652 -10.890 -0.134 1.00 89.69 96 VAL A N 1
ATOM 748 C CA . VAL A 1 96 ? -3.994 -11.816 -1.217 1.00 89.69 96 VAL A CA 1
ATOM 749 C C . VAL A 1 96 ? -4.826 -12.932 -0.613 1.00 89.69 96 VAL A C 1
ATOM 751 O O . VAL A 1 96 ? -4.371 -13.596 0.317 1.00 89.69 96 VAL A O 1
ATOM 754 N N . ASN A 1 97 ? -6.034 -13.126 -1.132 1.00 87.50 97 ASN A N 1
ATOM 755 C CA . ASN A 1 97 ? -6.903 -14.238 -0.765 1.00 87.50 97 ASN A CA 1
ATOM 756 C C . ASN A 1 97 ? -7.312 -14.972 -2.044 1.00 87.50 97 ASN A C 1
ATOM 758 O O . ASN A 1 97 ? -7.842 -14.345 -2.956 1.00 87.50 97 ASN A O 1
ATOM 762 N N . ASP A 1 98 ? -7.007 -16.267 -2.134 1.00 87.44 98 ASP A N 1
ATOM 763 C CA . ASP A 1 98 ? -7.297 -17.105 -3.310 1.00 87.44 98 ASP A CA 1
ATOM 764 C C . ASP A 1 98 ? -6.774 -16.523 -4.639 1.00 87.44 98 ASP A C 1
ATOM 766 O O . ASP A 1 98 ? -7.426 -16.574 -5.678 1.00 87.44 98 ASP A O 1
ATOM 770 N N . GLY A 1 99 ? -5.581 -15.919 -4.600 1.00 88.44 99 GLY A N 1
ATOM 771 C CA . GLY A 1 99 ? -4.951 -15.280 -5.762 1.00 88.44 99 GLY A CA 1
ATOM 772 C C . GLY A 1 99 ? -5.502 -13.894 -6.110 1.00 88.44 99 GLY A C 1
ATOM 773 O O . GLY A 1 99 ? -4.987 -13.248 -7.020 1.00 88.44 99 GLY A O 1
ATOM 774 N N . ILE A 1 100 ? -6.498 -13.401 -5.370 1.00 87.94 100 ILE A N 1
ATOM 775 C CA . ILE A 1 100 ? -7.111 -12.095 -5.597 1.00 87.94 100 ILE A CA 1
ATOM 776 C C . ILE A 1 100 ? -6.496 -11.061 -4.641 1.00 87.94 100 ILE A C 1
ATOM 778 O O . ILE A 1 100 ? -6.554 -11.247 -3.421 1.00 87.94 100 ILE A O 1
ATOM 782 N N . PRO A 1 101 ? -5.913 -9.961 -5.155 1.00 90.50 101 PRO A N 1
ATOM 783 C CA . PRO A 1 101 ? -5.421 -8.877 -4.319 1.00 90.50 101 PRO A CA 1
ATOM 784 C C . PRO A 1 101 ? -6.582 -8.011 -3.813 1.00 90.50 101 PRO A C 1
ATOM 786 O O . PRO A 1 101 ? -7.379 -7.484 -4.588 1.00 90.50 101 PRO A O 1
ATOM 789 N N . LEU A 1 102 ? -6.644 -7.817 -2.500 1.00 92.25 102 LEU A N 1
ATOM 790 C CA . LEU A 1 102 ? -7.613 -6.976 -1.811 1.00 92.25 102 LEU A CA 1
ATOM 791 C C . LEU A 1 102 ? -6.866 -5.820 -1.146 1.00 92.25 102 LEU A C 1
ATOM 793 O O . LEU A 1 102 ? -5.972 -6.031 -0.326 1.00 92.25 102 LEU A O 1
ATOM 797 N N . SER A 1 103 ? -7.217 -4.592 -1.515 1.00 92.62 103 SER A N 1
ATOM 798 C CA . SER A 1 103 ? -6.637 -3.392 -0.915 1.00 92.62 103 SER A CA 1
ATOM 799 C C . SER A 1 103 ? -7.334 -3.071 0.401 1.00 92.62 103 SER A C 1
ATOM 801 O O . SER A 1 103 ? -8.555 -2.902 0.438 1.00 92.62 103 SER A O 1
ATOM 803 N N . CYS A 1 104 ? -6.543 -2.948 1.461 1.00 93.50 104 CYS A N 1
ATOM 804 C CA . CYS A 1 104 ? -7.013 -2.725 2.818 1.00 93.50 104 CYS A CA 1
ATOM 805 C C . CYS A 1 104 ? -6.235 -1.583 3.468 1.00 93.50 104 CYS A C 1
ATOM 807 O O . CYS A 1 104 ? -5.058 -1.358 3.186 1.00 93.50 104 CYS A O 1
ATOM 809 N N . LEU A 1 105 ? -6.904 -0.880 4.367 1.00 93.88 105 LEU A N 1
ATOM 810 C CA . LEU A 1 105 ? -6.334 0.105 5.266 1.00 93.88 105 LEU A CA 1
ATOM 811 C C . LEU A 1 105 ? -6.428 -0.434 6.687 1.00 93.88 105 LEU A C 1
ATOM 813 O O . LEU A 1 105 ? -7.410 -1.069 7.053 1.00 93.88 105 LEU A O 1
ATOM 817 N N . THR A 1 106 ? -5.432 -0.140 7.504 1.00 93.50 106 THR A N 1
ATOM 818 C CA . THR A 1 106 ? -5.543 -0.284 8.950 1.00 93.50 106 THR A CA 1
ATOM 819 C C . THR A 1 106 ? -4.905 0.902 9.643 1.00 93.50 106 THR A C 1
ATOM 821 O O . THR A 1 106 ? -4.000 1.536 9.098 1.00 93.50 106 THR A O 1
ATOM 824 N N . PHE A 1 107 ? -5.355 1.179 10.860 1.00 92.62 107 PHE A N 1
ATOM 825 C CA . PHE A 1 107 ? -4.715 2.146 11.737 1.00 92.62 107 PHE A CA 1
ATOM 826 C C . PHE A 1 107 ? -3.832 1.418 12.743 1.00 92.62 107 PHE A C 1
ATOM 828 O O . PHE A 1 107 ? -4.177 0.343 13.231 1.00 92.62 107 PHE A O 1
ATOM 835 N N . VAL A 1 108 ? -2.672 1.999 13.011 1.00 90.31 108 VAL A N 1
ATOM 836 C CA . VAL A 1 108 ? -1.689 1.520 13.974 1.00 90.31 108 VAL A CA 1
ATOM 837 C C . VAL A 1 108 ? -1.562 2.583 15.048 1.00 90.31 108 VAL A C 1
ATOM 839 O O . VAL A 1 108 ? -1.261 3.739 14.747 1.00 90.31 108 VAL A O 1
ATOM 842 N N . SER A 1 109 ? -1.806 2.194 16.294 1.00 89.44 109 SER A N 1
ATOM 843 C CA . SER A 1 109 ? -1.686 3.088 17.443 1.00 89.44 109 SER A CA 1
ATOM 844 C C . SER A 1 109 ? -0.229 3.364 17.818 1.00 89.44 109 SER A C 1
ATOM 846 O O . SER A 1 109 ? 0.690 2.630 17.446 1.00 89.44 109 SER A O 1
ATOM 848 N N . GLU A 1 110 ? -0.018 4.343 18.692 1.00 84.31 110 GLU A N 1
ATOM 849 C CA . GLU A 1 110 ? 1.235 4.593 19.411 1.00 84.31 110 GLU A CA 1
ATOM 850 C C . GLU A 1 110 ? 1.765 3.406 20.219 1.00 84.31 110 GLU A C 1
ATOM 852 O O . GLU A 1 110 ? 2.935 3.418 20.572 1.00 84.31 110 GLU A O 1
ATOM 857 N N . ASN A 1 111 ? 0.990 2.340 20.436 1.00 84.31 111 ASN A N 1
ATOM 858 C CA . ASN A 1 111 ? 1.451 1.104 21.084 1.00 84.31 111 ASN A CA 1
ATOM 859 C C . ASN A 1 111 ? 1.792 -0.009 20.078 1.00 84.31 111 ASN A C 1
ATOM 861 O O . ASN A 1 111 ? 2.230 -1.090 20.464 1.00 84.31 111 ASN A O 1
ATOM 865 N N . GLY A 1 112 ? 1.609 0.249 18.780 1.00 83.94 112 GLY A N 1
ATOM 866 C CA . GLY A 1 112 ? 1.879 -0.709 17.710 1.00 83.94 112 GLY A CA 1
ATOM 867 C C . GLY A 1 112 ? 0.760 -1.733 17.552 1.00 83.94 112 GLY A C 1
ATOM 868 O O . GLY A 1 112 ? 0.924 -2.699 16.811 1.00 83.94 112 GLY A O 1
ATOM 869 N N . THR A 1 113 ? -0.364 -1.524 18.244 1.00 88.81 113 THR A N 1
ATOM 870 C CA . THR A 1 113 ? -1.570 -2.328 18.076 1.00 88.81 113 THR A CA 1
ATOM 871 C C . THR A 1 113 ? -2.255 -1.933 16.780 1.00 88.81 113 THR A C 1
ATOM 873 O O . THR A 1 113 ? -2.400 -0.747 16.466 1.00 88.81 113 THR A O 1
ATOM 876 N N . VAL A 1 114 ? -2.647 -2.946 16.019 1.00 90.12 114 VAL A N 1
ATOM 877 C CA . VAL A 1 114 ? -3.329 -2.786 14.740 1.00 90.12 114 VAL A CA 1
ATOM 878 C C . VAL A 1 114 ? -4.832 -2.838 14.995 1.00 90.12 114 VAL A C 1
ATOM 880 O O . VAL A 1 114 ? -5.330 -3.741 15.663 1.00 90.12 114 VAL A O 1
ATOM 883 N N . GLU A 1 115 ? -5.548 -1.838 14.498 1.00 91.81 115 GLU A N 1
ATOM 884 C CA . GLU A 1 115 ? -7.007 -1.789 14.561 1.00 91.81 115 GLU A CA 1
ATOM 885 C C . GLU A 1 115 ? -7.661 -2.708 13.511 1.00 91.81 115 GLU A C 1
ATOM 887 O O . GLU A 1 115 ? -7.000 -3.504 12.843 1.00 91.81 115 GLU A O 1
ATOM 892 N N . SER A 1 116 ? -8.986 -2.639 13.370 1.00 89.69 116 SER A N 1
ATOM 893 C CA . SER A 1 116 ? -9.702 -3.424 12.367 1.00 89.69 116 SER A CA 1
ATOM 894 C C . SER A 1 116 ? -9.282 -3.057 10.939 1.00 89.69 116 SER A C 1
ATOM 896 O O . SER A 1 116 ? -8.977 -1.907 10.614 1.00 89.69 116 SER A O 1
ATOM 898 N N . LEU A 1 117 ? -9.293 -4.068 10.067 1.00 92.62 117 LEU A N 1
ATOM 899 C CA . LEU A 1 117 ? -9.004 -3.898 8.648 1.00 92.62 117 LEU A CA 1
ATOM 900 C C . LEU A 1 117 ? -10.199 -3.252 7.945 1.00 92.62 117 LEU A C 1
ATOM 902 O O . LEU A 1 117 ? -11.310 -3.776 7.985 1.00 92.62 117 LEU A O 1
ATOM 906 N N . ILE A 1 118 ? -9.948 -2.151 7.248 1.00 94.44 118 ILE A N 1
ATOM 907 C CA . ILE A 1 118 ? -10.937 -1.404 6.475 1.00 94.44 118 ILE A CA 1
ATOM 908 C C . ILE A 1 118 ? -10.724 -1.717 4.989 1.00 94.44 118 ILE A C 1
ATOM 910 O O . ILE A 1 118 ? -9.665 -1.391 4.442 1.00 94.44 118 ILE A O 1
ATOM 914 N N . PRO A 1 119 ? -11.691 -2.341 4.299 1.00 94.44 119 PRO A N 1
ATOM 915 C CA . PRO A 1 119 ? -11.583 -2.584 2.867 1.00 94.44 119 PRO A CA 1
ATOM 916 C C . PRO A 1 119 ? -11.625 -1.261 2.088 1.00 94.44 119 PRO A C 1
ATOM 918 O O . PRO A 1 119 ? -12.465 -0.401 2.347 1.00 94.44 119 PRO A O 1
ATOM 921 N N . LEU A 1 120 ? -10.736 -1.106 1.103 1.00 93.81 120 LEU A N 1
ATOM 922 C CA . LEU A 1 120 ? -10.629 0.116 0.290 1.00 93.81 120 LEU A CA 1
ATOM 923 C C . LEU A 1 120 ? -11.358 0.044 -1.057 1.00 93.81 120 LEU A C 1
ATOM 925 O O . LEU A 1 120 ? -11.277 0.970 -1.863 1.00 93.81 120 LEU A O 1
ATOM 929 N N . SER A 1 121 ? -12.046 -1.059 -1.340 1.00 91.69 121 SER A N 1
ATOM 930 C CA . SER A 1 121 ? -12.826 -1.228 -2.563 1.00 91.69 121 SER A CA 1
ATOM 931 C C . SER A 1 121 ? -14.101 -2.015 -2.293 1.00 91.69 121 SER A C 1
ATOM 933 O O . SER A 1 121 ? -14.150 -2.831 -1.374 1.00 91.69 121 SER A O 1
ATOM 935 N N . ASN A 1 122 ? -15.117 -1.822 -3.137 1.00 89.94 122 ASN A N 1
ATOM 936 C CA . ASN A 1 122 ? -16.371 -2.580 -3.054 1.00 89.94 122 ASN A CA 1
ATOM 937 C C . ASN A 1 122 ? -16.123 -4.090 -3.162 1.00 89.94 122 ASN A C 1
ATOM 939 O O . ASN A 1 122 ? -16.754 -4.882 -2.470 1.00 89.94 122 ASN A O 1
ATOM 943 N N . HIS A 1 123 ? -15.163 -4.487 -4.002 1.00 90.50 123 HIS A N 1
ATOM 944 C CA . HIS A 1 123 ? -14.759 -5.881 -4.127 1.00 90.50 123 HIS A CA 1
ATOM 945 C C . HIS A 1 123 ? -14.109 -6.402 -2.839 1.00 90.50 123 HIS A C 1
ATOM 947 O O . HIS A 1 123 ? -14.496 -7.458 -2.348 1.00 90.50 123 HIS A O 1
ATOM 953 N N . ALA A 1 124 ? -13.178 -5.641 -2.252 1.00 91.50 124 ALA A N 1
ATOM 954 C CA . ALA A 1 124 ? -12.571 -5.999 -0.975 1.00 91.50 124 ALA A CA 1
ATOM 955 C C . ALA A 1 124 ? -13.617 -6.092 0.138 1.00 91.50 124 ALA A C 1
ATOM 957 O O . ALA A 1 124 ? -13.578 -7.040 0.909 1.00 91.50 124 ALA A O 1
ATOM 958 N N . SER A 1 125 ? -14.586 -5.176 0.179 1.00 91.25 125 SER A N 1
ATOM 959 C CA . SER A 1 125 ? -15.680 -5.199 1.153 1.00 91.25 125 SER A CA 1
ATOM 960 C C . SER A 1 125 ? -16.543 -6.454 1.014 1.00 91.25 125 SER A C 1
ATOM 962 O O . SER A 1 125 ? -16.762 -7.142 2.004 1.00 91.25 125 SER A O 1
ATOM 964 N N . ALA A 1 126 ? -16.930 -6.828 -0.210 1.00 91.06 126 ALA A N 1
ATOM 965 C CA . ALA A 1 126 ? -17.735 -8.025 -0.459 1.00 91.06 126 ALA A CA 1
ATOM 966 C C . ALA A 1 126 ? -17.020 -9.342 -0.097 1.00 91.06 126 ALA A C 1
ATOM 968 O O . ALA A 1 126 ? -17.671 -10.348 0.197 1.00 91.06 126 ALA A O 1
ATOM 969 N N . VAL A 1 127 ? -15.685 -9.356 -0.158 1.00 91.06 127 VAL A N 1
ATOM 970 C CA . VAL A 1 127 ? -14.869 -10.541 0.137 1.00 91.06 127 VAL A CA 1
ATOM 971 C C . VAL A 1 127 ? -14.415 -10.573 1.598 1.00 91.06 127 VAL A C 1
ATOM 973 O O . VAL A 1 127 ? -14.236 -11.664 2.129 1.00 91.06 127 VAL A O 1
ATOM 976 N N . MET A 1 128 ? -14.274 -9.425 2.272 1.00 90.50 128 MET A N 1
ATOM 977 C CA . MET A 1 128 ? -13.686 -9.311 3.617 1.00 90.50 128 MET A CA 1
ATOM 978 C C . MET A 1 128 ? -14.376 -10.200 4.661 1.00 90.50 128 MET A C 1
ATOM 980 O O . MET A 1 128 ? -13.699 -10.808 5.495 1.00 90.50 128 MET A O 1
ATOM 984 N N . ASP A 1 129 ? -15.701 -10.328 4.580 1.00 89.06 129 ASP A N 1
ATOM 985 C CA . ASP A 1 129 ? -16.498 -11.157 5.496 1.00 89.06 129 ASP A CA 1
ATOM 986 C C . ASP A 1 129 ? -16.314 -12.661 5.262 1.00 89.06 129 ASP A C 1
ATOM 988 O O . ASP A 1 129 ? -16.624 -13.477 6.127 1.00 89.06 129 ASP A O 1
ATOM 992 N N . ARG A 1 130 ? -15.784 -13.040 4.096 1.00 90.94 130 ARG A N 1
ATOM 993 C CA . ARG A 1 130 ? -15.519 -14.430 3.702 1.00 90.94 130 ARG A CA 1
ATOM 994 C C . ARG A 1 130 ? -14.079 -14.852 3.969 1.00 90.94 130 ARG A C 1
ATOM 996 O O . ARG A 1 130 ? -13.773 -16.037 3.870 1.00 90.94 130 ARG A O 1
ATOM 1003 N N . ILE A 1 131 ? -13.192 -13.905 4.277 1.00 91.19 131 ILE A N 1
ATOM 1004 C CA . ILE A 1 131 ? -11.789 -14.211 4.552 1.00 91.19 131 ILE A CA 1
ATOM 1005 C C . ILE A 1 131 ? -11.709 -14.976 5.878 1.00 91.19 131 ILE A C 1
ATOM 1007 O O . ILE A 1 131 ? -12.207 -14.479 6.893 1.00 91.19 131 ILE A O 1
ATOM 1011 N N . PRO A 1 132 ? -11.039 -16.144 5.914 1.00 92.81 132 PRO A N 1
ATOM 1012 C CA . PRO A 1 132 ? -10.824 -16.873 7.154 1.00 92.81 132 PRO A CA 1
ATOM 1013 C C . PRO A 1 132 ? -10.153 -15.995 8.211 1.00 92.81 132 PRO A C 1
ATOM 1015 O O . PRO A 1 132 ? -9.175 -15.294 7.936 1.00 92.81 132 PRO A O 1
ATOM 1018 N N . GLU A 1 133 ? -10.633 -16.083 9.450 1.00 91.94 133 GLU A N 1
ATOM 1019 C CA . GLU A 1 133 ? -10.115 -15.273 10.558 1.00 91.94 133 GLU A CA 1
ATOM 1020 C C . GLU A 1 133 ? -8.602 -15.460 10.757 1.00 91.94 133 GLU A C 1
ATOM 1022 O O . GLU A 1 133 ? -7.869 -14.499 10.977 1.00 91.94 133 GLU A O 1
ATOM 1027 N N . ILE A 1 134 ? -8.107 -16.685 10.564 1.00 92.44 134 ILE A N 1
ATOM 1028 C CA . ILE A 1 134 ? -6.676 -17.018 10.630 1.00 92.44 134 ILE A CA 1
ATOM 1029 C C . ILE A 1 134 ? -5.863 -16.190 9.621 1.00 92.44 134 ILE A C 1
ATOM 1031 O O . ILE A 1 134 ? -4.774 -15.702 9.943 1.00 92.44 134 ILE A O 1
ATOM 1035 N N . THR A 1 135 ? -6.390 -15.989 8.411 1.00 90.81 135 THR A N 1
ATOM 1036 C CA . THR A 1 135 ? -5.743 -15.177 7.375 1.00 90.81 135 THR A CA 1
ATOM 1037 C C . THR A 1 135 ? -5.691 -13.717 7.811 1.00 90.81 135 THR A C 1
ATOM 1039 O O . THR A 1 135 ? -4.614 -13.119 7.785 1.00 90.81 135 THR A O 1
ATOM 1042 N N . ARG A 1 136 ? -6.806 -13.156 8.303 1.00 90.44 136 ARG A N 1
ATOM 1043 C CA . ARG A 1 136 ? -6.849 -11.773 8.818 1.00 90.44 136 ARG A CA 1
ATOM 1044 C C . ARG A 1 136 ? -5.843 -11.564 9.949 1.00 90.44 136 ARG A C 1
ATOM 1046 O O . ARG A 1 136 ? -5.014 -10.657 9.875 1.00 90.44 136 ARG A O 1
ATOM 1053 N N . GLN A 1 137 ? -5.829 -12.462 10.933 1.00 91.75 137 GLN A N 1
ATOM 1054 C CA . GLN A 1 137 ? -4.890 -12.412 12.056 1.00 91.75 137 GLN A CA 1
ATOM 1055 C C . GLN A 1 137 ? -3.431 -12.534 11.618 1.00 91.75 137 GLN A C 1
ATOM 1057 O O . GLN A 1 137 ? -2.557 -11.895 12.200 1.00 91.75 137 GLN A O 1
ATOM 1062 N N . THR A 1 138 ? -3.144 -13.321 10.581 1.00 90.62 138 THR A N 1
ATOM 1063 C CA . THR A 1 138 ? -1.785 -13.433 10.039 1.00 90.62 138 THR A CA 1
ATOM 1064 C C . THR A 1 138 ? -1.299 -12.093 9.493 1.00 90.62 138 THR A C 1
ATOM 1066 O O . THR A 1 138 ? -0.168 -11.697 9.776 1.00 90.62 138 THR A O 1
ATOM 1069 N N . TYR A 1 139 ? -2.139 -11.367 8.750 1.00 89.25 139 TYR A N 1
ATOM 1070 C CA . TYR A 1 139 ? -1.793 -10.032 8.258 1.00 89.25 139 TYR A CA 1
ATOM 1071 C C . TYR A 1 139 ? -1.629 -9.025 9.398 1.00 89.25 139 TYR A C 1
ATOM 1073 O O . TYR A 1 139 ? -0.618 -8.325 9.433 1.00 89.25 139 TYR A O 1
ATOM 1081 N N . ILE A 1 140 ? -2.548 -9.021 10.367 1.00 90.50 140 ILE A N 1
ATOM 1082 C CA . ILE A 1 140 ? -2.472 -8.173 11.566 1.00 90.50 140 ILE A CA 1
ATOM 1083 C C . ILE A 1 140 ? -1.143 -8.399 12.298 1.00 90.50 140 ILE A C 1
ATOM 1085 O O . ILE A 1 140 ? -0.352 -7.470 12.444 1.00 90.50 140 ILE A O 1
ATOM 1089 N N . ARG A 1 141 ? -0.820 -9.651 12.648 1.00 89.19 141 ARG A N 1
ATOM 1090 C CA . ARG A 1 141 ? 0.430 -9.997 13.347 1.00 89.19 141 ARG A CA 1
ATOM 1091 C C . ARG A 1 141 ? 1.672 -9.608 12.555 1.00 89.19 141 ARG A C 1
ATOM 1093 O O . ARG A 1 141 ? 2.675 -9.206 13.142 1.00 89.19 141 ARG A O 1
ATOM 1100 N N . ARG A 1 142 ? 1.641 -9.733 11.224 1.00 85.75 142 ARG A N 1
ATOM 1101 C CA . ARG A 1 142 ? 2.758 -9.314 10.365 1.00 85.75 142 ARG A CA 1
ATOM 1102 C C . ARG A 1 142 ? 2.975 -7.806 10.441 1.00 85.75 142 ARG A C 1
ATOM 1104 O O . ARG A 1 142 ? 4.123 -7.397 10.612 1.00 85.75 142 ARG A O 1
ATOM 1111 N N . ILE A 1 143 ? 1.905 -7.014 10.379 1.00 85.75 143 ILE A N 1
ATOM 1112 C CA . ILE A 1 143 ? 1.971 -5.555 10.528 1.00 85.75 143 ILE A CA 1
ATOM 1113 C C . ILE A 1 143 ? 2.492 -5.206 11.927 1.00 85.75 143 ILE A C 1
ATOM 1115 O O . ILE A 1 143 ? 3.537 -4.571 12.027 1.00 85.75 143 ILE A O 1
ATOM 1119 N N . GLU A 1 144 ? 1.882 -5.731 12.993 1.00 87.00 144 GLU A N 1
ATOM 1120 C CA . GLU A 1 144 ? 2.320 -5.501 14.381 1.00 87.00 144 GLU A CA 1
ATOM 1121 C C . GLU A 1 144 ? 3.790 -5.881 14.615 1.00 87.00 144 GLU A C 1
ATOM 1123 O O . GLU A 1 144 ? 4.523 -5.189 15.321 1.00 87.00 144 GLU A O 1
ATOM 1128 N N . SER A 1 145 ? 4.247 -6.998 14.039 1.00 84.31 145 SER A N 1
ATOM 1129 C CA . SER A 1 145 ? 5.650 -7.417 14.139 1.00 84.31 145 SER A CA 1
ATOM 1130 C C . SER A 1 145 ? 6.588 -6.440 13.429 1.00 84.31 145 SER A C 1
ATOM 1132 O O . SER A 1 145 ? 7.669 -6.148 13.933 1.00 84.31 145 SER A O 1
ATOM 1134 N N . GLY A 1 146 ? 6.170 -5.910 12.275 1.00 79.81 146 GLY A N 1
ATOM 1135 C CA . GLY A 1 146 ? 6.931 -4.923 11.521 1.00 79.81 146 GLY A CA 1
ATOM 1136 C C . GLY A 1 146 ? 7.053 -3.599 12.267 1.00 79.81 146 GLY A C 1
ATOM 1137 O O . GLY A 1 146 ? 8.142 -3.030 12.301 1.00 79.81 146 GLY A O 1
ATOM 1138 N N . GLU A 1 147 ? 5.968 -3.152 12.899 1.00 79.50 147 GLU A N 1
ATOM 1139 C CA . GLU A 1 147 ? 5.934 -1.928 13.707 1.00 79.50 147 GLU A CA 1
ATOM 1140 C C . GLU A 1 147 ? 6.802 -2.047 14.962 1.00 79.50 147 GLU A C 1
ATOM 1142 O O . GLU A 1 147 ? 7.586 -1.146 15.261 1.00 79.50 147 GLU A O 1
ATOM 1147 N N . ARG A 1 148 ? 6.748 -3.191 15.659 1.00 79.38 148 ARG A N 1
ATOM 1148 C CA . ARG A 1 148 ? 7.606 -3.451 16.827 1.00 79.38 148 ARG A CA 1
ATOM 1149 C C . ARG A 1 148 ? 9.094 -3.386 16.490 1.00 79.38 148 ARG A C 1
ATOM 1151 O O . ARG A 1 148 ? 9.856 -2.779 17.236 1.00 79.38 148 ARG A O 1
ATOM 1158 N N . ILE A 1 149 ? 9.505 -3.979 15.367 1.00 76.69 149 ILE A N 1
ATOM 1159 C CA . ILE A 1 149 ? 10.911 -3.965 14.928 1.00 76.69 149 ILE A CA 1
ATOM 1160 C C . ILE A 1 149 ? 11.390 -2.540 14.645 1.00 76.69 149 ILE A C 1
ATOM 1162 O O . ILE A 1 149 ? 12.522 -2.201 14.974 1.00 76.69 149 ILE A O 1
ATOM 1166 N N . LEU A 1 150 ? 10.550 -1.715 14.022 1.00 73.75 150 LEU A N 1
ATOM 1167 C CA . LEU A 1 150 ? 10.910 -0.339 13.693 1.00 73.75 150 LEU A CA 1
ATOM 1168 C C . LEU A 1 150 ? 11.109 0.516 14.93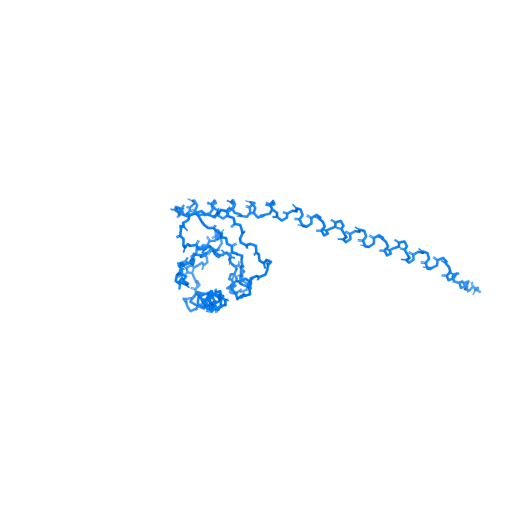6 1.00 73.75 150 LEU A C 1
ATOM 1170 O O . LEU A 1 150 ? 12.117 1.199 15.052 1.00 73.75 150 LEU A O 1
ATOM 1174 N N . ARG A 1 151 ? 10.214 0.393 15.910 1.00 74.62 151 ARG A N 1
ATOM 1175 C CA . ARG A 1 151 ? 10.322 1.152 17.159 1.00 74.62 151 ARG A CA 1
ATOM 1176 C C . ARG A 1 151 ? 11.507 0.738 18.010 1.00 74.62 151 ARG A C 1
ATOM 1178 O O . ARG A 1 151 ? 12.160 1.593 18.591 1.00 74.62 151 ARG A O 1
ATOM 1185 N N . ALA A 1 152 ? 11.829 -0.554 18.027 1.00 77.12 152 ALA A N 1
ATOM 1186 C CA . ALA A 1 152 ? 13.040 -1.044 18.678 1.00 77.12 152 ALA A CA 1
ATOM 1187 C C . ALA A 1 152 ? 14.328 -0.474 18.051 1.00 77.12 152 ALA A C 1
ATOM 1189 O O . ALA A 1 152 ? 15.367 -0.497 18.694 1.00 77.12 152 ALA A O 1
ATOM 1190 N N . LYS A 1 153 ? 14.279 0.020 16.804 1.00 72.81 153 LYS A N 1
ATOM 1191 C CA . LYS A 1 153 ? 15.401 0.728 16.167 1.00 72.81 153 LYS A CA 1
ATOM 1192 C C . LYS A 1 153 ? 15.401 2.234 16.427 1.00 72.81 153 LYS A C 1
ATOM 1194 O O . LYS A 1 153 ? 16.445 2.856 16.281 1.00 72.81 153 LYS A O 1
ATOM 1199 N N . GLU A 1 154 ? 14.249 2.814 16.749 1.00 70.38 154 GLU A N 1
ATOM 1200 C CA . GLU A 1 154 ? 14.090 4.249 17.025 1.00 70.38 154 GLU A CA 1
ATOM 1201 C C . GLU A 1 154 ? 14.369 4.604 18.495 1.00 70.38 154 GLU A C 1
ATOM 1203 O O . GLU A 1 154 ? 14.613 5.769 18.798 1.00 70.38 154 GLU A O 1
ATOM 1208 N N . GLN A 1 155 ? 14.363 3.619 19.401 1.00 65.75 155 GLN A N 1
ATOM 1209 C CA . GLN A 1 155 ? 14.776 3.779 20.797 1.00 65.75 155 GLN A CA 1
ATOM 1210 C C . GLN A 1 155 ? 16.276 3.437 20.939 1.00 65.75 155 GLN A C 1
ATOM 1212 O O . GLN A 1 155 ? 16.623 2.269 20.753 1.00 65.75 155 GLN A O 1
ATOM 1217 N N . PRO A 1 156 ? 17.160 4.426 21.193 1.00 53.84 156 PRO A N 1
ATOM 1218 C CA . PRO A 1 156 ? 18.597 4.212 21.385 1.00 53.84 156 PRO A CA 1
ATOM 1219 C C . PRO A 1 156 ? 18.941 3.522 22.711 1.00 53.84 156 PRO A C 1
ATOM 1221 O O . PRO A 1 156 ? 18.189 3.706 23.697 1.00 53.84 156 PRO A O 1
#